Protein AF-A0A938VLL1-F1 (afdb_monomer_lite)

Foldseek 3Di:
DDDPDPPVCVVVVVVVVVVVVVVVVVVLVCCVVVVVDDPPVLVVLVVVCVVVVHDSVVSVVVVVCVVVVVVD

Structure (mmCIF, N/CA/C/O backbone):
data_AF-A0A938VLL1-F1
#
_entry.id   AF-A0A938VLL1-F1
#
loop_
_atom_site.group_PDB
_atom_site.id
_atom_site.type_symbol
_atom_site.label_atom_id
_atom_site.label_alt_id
_atom_site.label_comp_id
_atom_site.label_asym_id
_atom_site.label_entity_id
_atom_site.label_seq_id
_atom_site.pdbx_PDB_ins_code
_atom_site.Cartn_x
_atom_site.Cartn_y
_atom_site.Cartn_z
_atom_site.occupancy
_atom_site.B_iso_or_equiv
_atom_site.auth_seq_id
_atom_site.auth_comp_id
_atom_site.auth_asym_id
_atom_site.auth_atom_id
_atom_site.pdbx_PDB_model_num
ATOM 1 N N . MET A 1 1 ? 12.516 5.213 -22.510 1.00 57.03 1 MET A N 1
ATOM 2 C CA . MET A 1 1 ? 13.657 4.281 -22.668 1.00 57.03 1 MET A CA 1
ATOM 3 C C . MET A 1 1 ? 13.576 3.233 -21.567 1.00 57.03 1 MET A C 1
ATOM 5 O O . MET A 1 1 ? 13.839 3.559 -20.417 1.00 57.03 1 MET A O 1
ATOM 9 N N . LEU A 1 2 ? 13.144 2.011 -21.884 1.00 63.53 2 LEU A N 1
ATOM 10 C CA . LEU A 1 2 ? 13.109 0.914 -20.913 1.00 63.53 2 LEU A CA 1
ATOM 11 C C . LEU A 1 2 ? 14.541 0.406 -20.717 1.00 63.53 2 LEU A C 1
ATOM 13 O O . LEU A 1 2 ? 15.173 -0.068 -21.659 1.00 63.53 2 LEU A O 1
ATOM 17 N N . LYS A 1 3 ? 15.086 0.578 -19.511 1.00 74.25 3 LYS A N 1
ATOM 18 C CA . LYS A 1 3 ? 16.414 0.065 -19.157 1.00 74.25 3 LYS A CA 1
ATOM 19 C C . LYS A 1 3 ? 16.327 -1.469 -19.098 1.00 74.25 3 LYS A C 1
ATOM 21 O O . LYS A 1 3 ? 15.399 -1.968 -18.461 1.00 74.25 3 LYS A O 1
ATOM 26 N N . PRO A 1 4 ? 17.244 -2.224 -19.728 1.00 76.25 4 PRO A N 1
ATOM 27 C CA . PRO A 1 4 ? 17.195 -3.681 -19.688 1.00 76.25 4 PRO A CA 1
ATOM 28 C C . PRO A 1 4 ? 17.307 -4.180 -18.241 1.00 76.25 4 PRO A C 1
ATOM 30 O O . PRO A 1 4 ? 18.156 -3.715 -17.474 1.00 76.25 4 PRO A O 1
ATOM 33 N N . ILE A 1 5 ? 16.424 -5.113 -17.872 1.00 73.00 5 ILE A N 1
ATOM 34 C CA . ILE A 1 5 ? 16.379 -5.727 -16.541 1.00 73.00 5 ILE A CA 1
ATOM 35 C C . ILE A 1 5 ? 17.700 -6.450 -16.283 1.00 73.00 5 ILE A C 1
ATOM 37 O O . ILE A 1 5 ? 18.076 -7.390 -16.985 1.00 73.00 5 ILE A O 1
ATOM 41 N N . ARG A 1 6 ? 18.420 -6.003 -15.251 1.00 79.44 6 ARG A N 1
ATOM 42 C CA . ARG A 1 6 ? 19.647 -6.652 -14.785 1.00 79.44 6 ARG A CA 1
ATOM 43 C C . ARG A 1 6 ? 19.254 -7.790 -13.847 1.00 79.44 6 ARG A C 1
ATOM 45 O O . ARG A 1 6 ? 19.189 -7.605 -12.637 1.00 79.44 6 ARG A O 1
ATOM 52 N N . TRP A 1 7 ? 19.003 -8.974 -14.405 1.00 78.56 7 TRP A N 1
ATOM 53 C CA . TRP A 1 7 ? 18.591 -10.167 -13.648 1.00 78.56 7 TRP A CA 1
ATOM 54 C C . TRP A 1 7 ? 19.515 -10.503 -12.466 1.00 78.56 7 TRP A C 1
ATOM 56 O O . TRP A 1 7 ? 19.047 -10.967 -11.433 1.00 78.56 7 TRP A O 1
ATOM 66 N N . ASN A 1 8 ? 20.804 -10.161 -12.558 1.00 80.56 8 ASN A N 1
ATOM 67 C CA . ASN A 1 8 ? 21.775 -10.398 -11.489 1.00 80.56 8 ASN A CA 1
ATOM 68 C C . ASN A 1 8 ? 21.583 -9.504 -10.242 1.00 80.56 8 ASN A C 1
ATOM 70 O O . ASN A 1 8 ? 22.038 -9.854 -9.158 1.00 80.56 8 ASN A O 1
ATOM 74 N N . THR A 1 9 ? 20.925 -8.343 -10.370 1.00 84.12 9 THR A N 1
ATOM 75 C CA . THR A 1 9 ? 20.576 -7.473 -9.226 1.00 84.12 9 THR A CA 1
ATOM 76 C C . THR A 1 9 ? 19.094 -7.516 -8.880 1.00 84.12 9 THR A C 1
ATOM 78 O O . THR A 1 9 ? 18.702 -6.938 -7.867 1.00 84.12 9 THR A O 1
ATOM 81 N N . PHE A 1 10 ? 18.285 -8.243 -9.658 1.00 87.56 10 PHE A N 1
ATOM 82 C CA . PHE A 1 10 ? 16.831 -8.272 -9.524 1.00 87.56 10 PHE A CA 1
ATOM 83 C C . PHE A 1 10 ? 16.381 -8.597 -8.101 1.00 87.56 10 PHE A C 1
ATOM 85 O O . PHE A 1 10 ? 15.576 -7.860 -7.549 1.00 87.56 10 PHE A O 1
ATOM 92 N N . LEU A 1 11 ? 16.945 -9.630 -7.466 1.00 89.75 11 LEU A N 1
ATOM 93 C CA . LEU A 1 11 ? 16.541 -10.011 -6.109 1.00 89.75 11 LEU A CA 1
ATOM 94 C C . LEU A 1 11 ? 16.830 -8.901 -5.084 1.00 89.75 11 LEU A C 1
ATOM 96 O O . LEU A 1 11 ? 16.005 -8.614 -4.220 1.00 89.75 11 LEU A O 1
ATOM 100 N N . ARG A 1 12 ? 17.981 -8.231 -5.209 1.00 91.25 12 ARG A N 1
ATOM 101 C CA . ARG A 1 12 ? 18.358 -7.108 -4.339 1.00 91.25 12 ARG A CA 1
ATOM 102 C C . ARG A 1 12 ? 17.434 -5.912 -4.551 1.00 91.25 12 ARG A C 1
ATOM 104 O O . ARG A 1 12 ? 16.996 -5.303 -3.578 1.00 91.25 12 ARG A O 1
ATOM 111 N N . ASP A 1 13 ? 17.168 -5.563 -5.803 1.00 91.00 13 ASP A N 1
ATOM 112 C CA . ASP A 1 13 ? 16.336 -4.413 -6.153 1.00 91.00 13 ASP A CA 1
ATOM 113 C C . ASP A 1 13 ? 14.864 -4.673 -5.800 1.00 91.00 13 ASP A C 1
ATOM 115 O O . ASP A 1 13 ? 14.195 -3.789 -5.270 1.00 91.00 13 ASP A O 1
ATOM 119 N N . PHE A 1 14 ? 14.396 -5.911 -5.964 1.00 92.44 14 PHE A N 1
ATOM 120 C CA . PHE A 1 14 ? 13.086 -6.359 -5.508 1.00 92.44 14 PHE A CA 1
ATOM 121 C C . PHE A 1 14 ? 12.946 -6.203 -3.993 1.00 92.44 14 PHE A C 1
ATOM 123 O O . PHE A 1 14 ? 12.023 -5.531 -3.543 1.00 92.44 14 PHE A O 1
ATOM 130 N N . ILE A 1 15 ? 13.888 -6.730 -3.200 1.00 95.25 15 ILE A N 1
ATOM 131 C CA . ILE A 1 15 ? 13.864 -6.586 -1.734 1.00 95.25 15 ILE A CA 1
ATOM 132 C C . ILE A 1 15 ? 13.877 -5.107 -1.325 1.00 95.25 15 ILE A C 1
ATOM 134 O O . ILE A 1 15 ? 13.108 -4.708 -0.454 1.00 95.25 15 ILE A O 1
ATOM 138 N N . ARG A 1 16 ? 14.697 -4.270 -1.974 1.00 94.81 16 ARG A N 1
ATOM 139 C CA . ARG A 1 16 ? 14.724 -2.818 -1.717 1.00 94.81 16 ARG A CA 1
ATOM 140 C C . ARG A 1 16 ? 13.368 -2.159 -1.961 1.00 94.81 16 ARG A C 1
ATOM 142 O O . ARG A 1 16 ? 12.940 -1.352 -1.142 1.00 94.81 16 ARG A O 1
ATOM 149 N N . ILE A 1 17 ? 12.697 -2.510 -3.057 1.00 95.00 17 ILE A N 1
ATOM 150 C CA . ILE A 1 17 ? 11.361 -1.996 -3.376 1.00 95.00 17 ILE A CA 1
ATOM 151 C C . ILE A 1 17 ? 10.334 -2.478 -2.346 1.00 95.00 17 ILE A C 1
ATOM 153 O O . ILE A 1 17 ? 9.551 -1.664 -1.868 1.00 95.00 17 ILE A O 1
ATOM 157 N N . GLN A 1 18 ? 10.368 -3.754 -1.945 1.00 96.31 18 GLN A N 1
ATOM 158 C CA . GLN A 1 18 ? 9.457 -4.269 -0.916 1.00 96.31 18 GLN A CA 1
ATOM 159 C C . GLN A 1 18 ? 9.638 -3.542 0.422 1.00 96.31 18 GLN A C 1
ATOM 161 O O . GLN A 1 18 ? 8.656 -3.147 1.043 1.00 96.31 18 GLN A O 1
ATOM 166 N N . ILE A 1 19 ? 10.884 -3.283 0.837 1.00 97.00 19 ILE A N 1
ATOM 167 C CA . ILE A 1 19 ? 11.171 -2.471 2.031 1.00 97.00 19 ILE A CA 1
ATOM 168 C C . ILE A 1 19 ? 10.593 -1.059 1.873 1.00 97.00 19 ILE A C 1
ATOM 170 O O . ILE A 1 19 ? 9.953 -0.551 2.792 1.00 97.00 19 ILE A O 1
ATOM 174 N N . GLY A 1 20 ? 10.772 -0.440 0.703 1.00 96.69 20 GLY A N 1
ATOM 175 C CA . GLY A 1 20 ? 10.178 0.860 0.390 1.00 96.69 20 GLY A CA 1
ATOM 176 C C . GLY A 1 20 ? 8.652 0.860 0.513 1.00 96.69 20 GLY A C 1
ATOM 177 O O . GLY A 1 20 ? 8.094 1.761 1.136 1.00 96.69 20 GLY A O 1
ATOM 178 N N . PHE A 1 21 ? 7.975 -0.169 -0.005 1.00 94.12 21 PHE A N 1
ATOM 179 C CA . PHE A 1 21 ? 6.522 -0.308 0.114 1.00 94.12 21 PHE A CA 1
ATOM 180 C C . PHE A 1 21 ? 6.058 -0.481 1.559 1.00 94.12 21 PHE A C 1
ATOM 182 O O . PHE A 1 21 ? 5.071 0.139 1.954 1.00 94.12 21 PHE A O 1
ATOM 189 N N . VAL A 1 22 ? 6.780 -1.260 2.368 1.00 95.31 22 VAL A N 1
ATOM 190 C CA . VAL A 1 22 ? 6.468 -1.409 3.797 1.00 95.31 22 VAL A CA 1
ATOM 191 C C . VAL A 1 22 ? 6.598 -0.070 4.522 1.00 95.31 22 VAL A C 1
ATOM 193 O O . VAL A 1 22 ? 5.687 0.320 5.251 1.00 95.31 22 VAL A O 1
ATOM 196 N N . LEU A 1 23 ? 7.690 0.667 4.293 1.00 96.62 23 LEU A N 1
ATOM 197 C CA . LEU A 1 23 ? 7.894 1.992 4.890 1.00 96.62 23 LEU A CA 1
ATOM 198 C C . LEU A 1 23 ? 6.809 2.986 4.461 1.00 96.62 23 LEU A C 1
ATOM 200 O O . LEU A 1 23 ? 6.314 3.751 5.288 1.00 96.62 23 LEU A O 1
ATOM 204 N N . PHE A 1 24 ? 6.401 2.949 3.193 1.00 92.25 24 PHE A N 1
ATOM 205 C CA . PHE A 1 24 ? 5.339 3.800 2.667 1.00 92.25 24 PHE A CA 1
ATOM 206 C C . PHE A 1 24 ? 3.975 3.492 3.305 1.00 92.25 24 PHE A C 1
ATOM 208 O O . PHE A 1 24 ? 3.294 4.399 3.783 1.00 92.25 24 PHE A O 1
ATOM 215 N N . GLY A 1 25 ? 3.600 2.213 3.395 1.00 91.12 25 GLY A N 1
ATOM 216 C CA . GLY A 1 25 ? 2.366 1.794 4.066 1.00 91.12 25 GLY A CA 1
ATOM 217 C C . GLY A 1 25 ? 2.358 2.127 5.563 1.00 91.12 25 GLY A C 1
ATOM 218 O O . GLY A 1 25 ? 1.329 2.534 6.110 1.00 91.12 25 GLY A O 1
ATOM 219 N N . LEU A 1 26 ? 3.515 2.018 6.225 1.00 93.69 26 LEU A N 1
ATOM 220 C CA . LEU A 1 26 ? 3.686 2.412 7.622 1.00 93.69 26 LEU A CA 1
ATOM 221 C C . LEU A 1 26 ? 3.493 3.922 7.800 1.00 93.69 26 LEU A C 1
ATOM 223 O O . LEU A 1 26 ? 2.765 4.330 8.703 1.00 93.69 26 LEU A O 1
ATOM 227 N N . ALA A 1 27 ? 4.074 4.743 6.921 1.00 91.94 27 ALA A N 1
ATOM 228 C CA . ALA A 1 27 ? 3.884 6.190 6.941 1.00 91.94 27 ALA A CA 1
ATOM 229 C C . ALA A 1 27 ? 2.397 6.564 6.823 1.00 91.94 27 ALA A C 1
ATOM 231 O O . ALA A 1 27 ? 1.892 7.308 7.661 1.00 91.94 27 ALA A O 1
ATOM 232 N N . ILE A 1 28 ? 1.669 5.982 5.864 1.00 89.50 28 ILE A N 1
ATOM 233 C CA . ILE A 1 28 ? 0.221 6.212 5.708 1.00 89.50 28 ILE A CA 1
ATOM 234 C C . ILE A 1 28 ? -0.540 5.792 6.970 1.00 89.50 28 ILE A C 1
ATOM 236 O O . ILE A 1 28 ? -1.375 6.541 7.472 1.00 89.50 28 ILE A O 1
ATOM 240 N N . SER A 1 29 ? -0.223 4.621 7.523 1.00 89.75 29 SER A N 1
ATOM 241 C CA . SER A 1 29 ? -0.874 4.118 8.738 1.00 89.75 29 SER A CA 1
ATOM 242 C C . SER A 1 29 ? -0.665 5.053 9.932 1.00 89.75 29 SER A C 1
ATOM 244 O O . SER A 1 29 ? -1.594 5.277 10.708 1.00 89.75 29 SER A O 1
ATOM 246 N N . LEU A 1 30 ? 0.537 5.621 10.074 1.00 91.81 30 LEU A N 1
ATOM 247 C CA . LEU A 1 30 ? 0.833 6.626 11.094 1.00 91.81 30 LEU A CA 1
ATOM 248 C C . LEU A 1 30 ? 0.083 7.934 10.842 1.00 91.81 30 LEU A C 1
ATOM 250 O O . LEU A 1 30 ? -0.432 8.507 11.794 1.00 91.81 30 LEU A O 1
ATOM 254 N N . MET A 1 31 ? -0.022 8.390 9.591 1.00 90.62 31 MET A N 1
ATOM 255 C CA . MET A 1 31 ? -0.777 9.603 9.261 1.00 90.62 31 MET A CA 1
ATOM 256 C C . MET A 1 31 ? -2.266 9.460 9.591 1.00 90.62 31 MET A C 1
ATOM 258 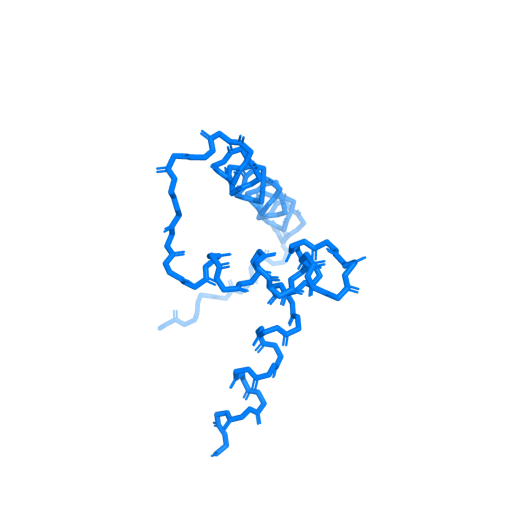O O . MET A 1 31 ? -2.845 10.362 10.194 1.00 90.62 31 MET A O 1
ATOM 262 N N . ILE A 1 32 ? -2.865 8.312 9.251 1.00 87.62 32 ILE A N 1
ATOM 263 C CA . ILE A 1 32 ? -4.266 8.002 9.569 1.00 87.62 32 ILE A CA 1
ATOM 264 C C . ILE A 1 32 ? -4.462 7.962 11.089 1.00 87.62 32 ILE A C 1
ATOM 266 O O . ILE A 1 32 ? -5.342 8.635 11.616 1.00 87.62 32 ILE A O 1
ATOM 270 N N . ARG A 1 33 ? -3.609 7.226 11.816 1.00 87.00 33 ARG A N 1
ATOM 271 C CA . ARG A 1 33 ? -3.692 7.124 13.286 1.00 87.00 33 ARG A CA 1
ATOM 272 C C . ARG A 1 33 ? -3.419 8.449 13.996 1.00 87.00 33 ARG A C 1
ATOM 274 O O . ARG A 1 33 ? -3.994 8.699 15.047 1.00 87.00 33 ARG A O 1
ATOM 281 N N . GLY A 1 34 ? -2.537 9.275 13.442 1.00 89.44 34 GLY A N 1
ATOM 282 C CA . GLY A 1 34 ? -2.180 10.585 13.978 1.00 89.44 34 GLY A CA 1
ATOM 283 C C . GLY A 1 34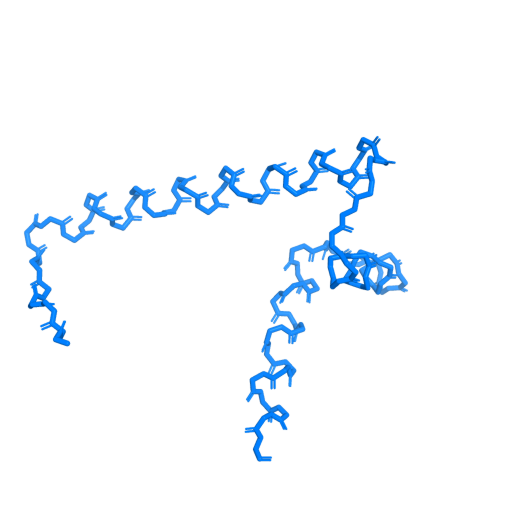 ? -3.233 11.664 13.728 1.00 89.44 34 GLY A C 1
ATOM 284 O O . GLY A 1 34 ? -3.071 12.770 14.231 1.00 89.44 34 GLY A O 1
ATOM 285 N N . ASN A 1 35 ? -4.286 11.368 12.954 1.00 82.50 35 ASN A N 1
ATOM 286 C CA . ASN A 1 35 ? -5.347 12.306 12.577 1.00 82.50 35 ASN A CA 1
ATOM 287 C C . ASN A 1 35 ? -4.822 13.648 12.016 1.00 82.50 35 ASN A C 1
ATOM 289 O O . ASN A 1 35 ? -5.473 14.683 12.126 1.00 82.50 35 ASN A O 1
ATOM 293 N N . ILE A 1 36 ? -3.632 13.633 11.405 1.00 82.00 36 ILE A N 1
ATOM 294 C CA . ILE A 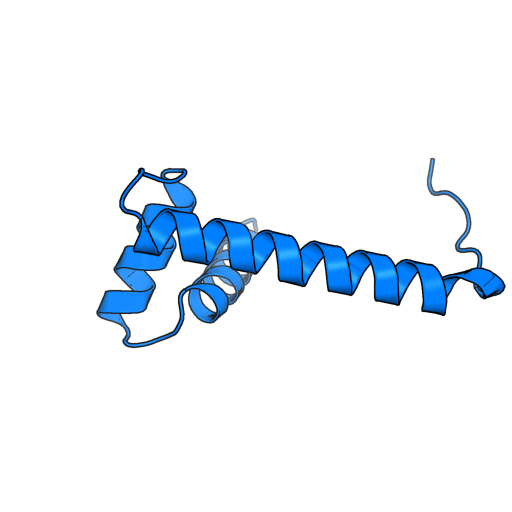1 36 ? -2.968 14.823 10.840 1.00 82.00 36 ILE A CA 1
ATOM 295 C C . ILE A 1 36 ? -3.496 15.196 9.447 1.00 82.00 36 ILE A C 1
ATOM 297 O O . ILE A 1 36 ? -2.999 16.126 8.817 1.00 82.00 36 ILE A O 1
ATOM 301 N N . GLY A 1 37 ? -4.523 14.482 8.978 1.00 73.75 37 GLY A N 1
ATOM 302 C CA . GLY A 1 37 ? -5.050 14.585 7.624 1.00 73.75 37 GLY A CA 1
ATOM 303 C C . GLY A 1 37 ? -4.154 13.877 6.604 1.00 73.75 37 GLY A C 1
ATOM 304 O O . GLY A 1 37 ? -2.929 13.837 6.717 1.00 73.75 37 GLY A O 1
ATOM 305 N N . THR A 1 38 ? -4.779 13.286 5.590 1.00 85.56 38 THR A N 1
ATOM 306 C CA . THR A 1 38 ? -4.094 12.644 4.458 1.00 85.56 38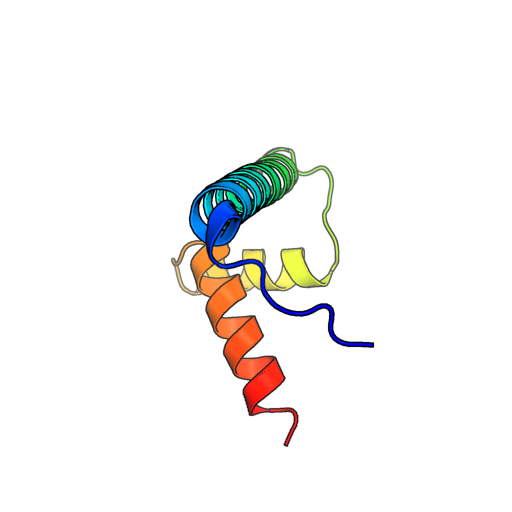 THR A CA 1
ATOM 307 C C . THR A 1 38 ? -4.625 13.221 3.149 1.00 85.56 38 THR A C 1
ATOM 309 O O . THR A 1 38 ? -5.513 14.073 3.149 1.00 85.56 38 THR A O 1
ATOM 312 N N . SER A 1 39 ? -4.126 12.745 2.006 1.00 86.75 39 SER A N 1
ATOM 313 C CA . SER A 1 39 ? -4.753 13.071 0.722 1.00 86.75 39 SER A CA 1
ATOM 314 C C . SER A 1 39 ? -6.224 12.628 0.705 1.00 86.75 39 SER A C 1
ATOM 316 O O . SER A 1 39 ? -6.577 11.619 1.321 1.00 86.75 39 SER A O 1
ATOM 318 N N . ALA A 1 40 ? -7.072 13.360 -0.027 1.00 87.06 40 ALA A N 1
ATOM 319 C CA . ALA A 1 40 ? -8.509 13.075 -0.131 1.00 87.06 40 ALA A CA 1
ATOM 320 C C . ALA A 1 40 ? -8.801 11.630 -0.580 1.00 87.06 40 ALA A C 1
ATOM 322 O O . ALA A 1 40 ? -9.768 11.020 -0.132 1.00 87.06 40 ALA A O 1
ATOM 323 N N . TRP A 1 41 ? -7.922 11.066 -1.413 1.00 89.31 41 TRP A N 1
ATOM 324 C CA . TRP A 1 41 ? -7.999 9.677 -1.859 1.00 89.31 41 TRP A CA 1
ATOM 325 C C . TRP A 1 41 ? -7.858 8.676 -0.705 1.00 89.31 41 TRP A C 1
ATOM 327 O O . TRP A 1 41 ? -8.697 7.799 -0.529 1.00 89.31 41 TRP A O 1
ATOM 337 N N . VAL A 1 42 ? -6.832 8.847 0.130 1.00 88.94 42 VAL A N 1
ATOM 338 C CA . VAL A 1 42 ? -6.581 7.963 1.277 1.00 88.94 42 VAL A CA 1
ATOM 339 C C . VAL A 1 42 ? -7.675 8.114 2.339 1.00 88.94 42 VAL A C 1
ATOM 341 O O . VAL A 1 42 ? -8.035 7.133 2.981 1.00 88.94 42 VAL A O 1
ATOM 344 N N . VAL A 1 43 ? -8.267 9.307 2.485 1.00 90.81 43 VAL A N 1
ATOM 345 C CA . VAL A 1 43 ? -9.430 9.513 3.369 1.00 90.81 43 VAL A CA 1
ATOM 346 C C . VAL A 1 43 ? -10.643 8.713 2.883 1.00 90.81 43 VAL A C 1
ATOM 348 O O . VAL A 1 43 ? -11.307 8.071 3.695 1.00 90.81 43 VAL A O 1
ATOM 351 N N . LEU A 1 44 ? -10.918 8.703 1.574 1.00 91.12 44 LEU A N 1
ATOM 352 C CA . LEU A 1 44 ? -11.992 7.894 0.987 1.00 91.12 44 LEU A CA 1
ATOM 353 C C . LEU A 1 44 ? -11.760 6.396 1.232 1.00 91.12 44 LEU A C 1
ATOM 355 O O . LEU A 1 44 ? -12.670 5.693 1.665 1.00 91.12 44 LEU A O 1
ATOM 359 N N . GLU A 1 45 ? -10.538 5.918 0.992 1.00 91.44 45 GLU A N 1
ATOM 360 C CA . GLU A 1 45 ? -10.153 4.528 1.252 1.00 91.44 45 GLU A CA 1
ATOM 361 C C . GLU A 1 45 ? -10.301 4.163 2.729 1.00 91.44 45 GLU A C 1
ATOM 363 O O . GLU A 1 45 ? -10.842 3.107 3.041 1.00 91.44 45 GLU A O 1
ATOM 368 N N . ALA A 1 46 ? -9.875 5.036 3.643 1.00 90.56 46 ALA A N 1
ATOM 369 C CA . ALA A 1 46 ? -10.002 4.805 5.075 1.00 90.56 46 ALA A CA 1
ATOM 370 C C . ALA A 1 46 ? -11.473 4.748 5.517 1.00 90.56 46 ALA A C 1
ATOM 372 O O . ALA A 1 46 ? -11.860 3.822 6.228 1.00 90.56 46 ALA A O 1
ATOM 373 N N . ALA A 1 47 ? -12.307 5.678 5.043 1.00 90.94 47 ALA A N 1
ATOM 374 C CA . ALA A 1 47 ? -13.733 5.717 5.362 1.00 90.94 47 ALA A CA 1
ATOM 375 C C . ALA A 1 47 ? -14.490 4.493 4.818 1.00 90.94 47 ALA A C 1
ATOM 377 O O . ALA A 1 47 ? -15.349 3.926 5.496 1.00 90.94 47 ALA A O 1
ATOM 378 N N . LEU A 1 48 ? -14.166 4.053 3.599 1.00 92.75 48 LEU A N 1
ATOM 379 C CA . LEU A 1 48 ? -14.747 2.840 3.021 1.00 92.75 48 LEU A CA 1
ATOM 380 C C . LEU A 1 48 ? -14.242 1.588 3.745 1.00 92.75 48 LEU A C 1
ATOM 382 O O . LEU A 1 48 ? -15.040 0.705 4.047 1.00 92.75 48 LEU A O 1
ATOM 386 N N . ALA A 1 49 ? -12.954 1.530 4.085 1.00 93.69 49 ALA A N 1
ATOM 387 C CA . ALA A 1 49 ? -12.386 0.431 4.857 1.00 93.69 49 ALA A CA 1
ATOM 388 C C . ALA A 1 49 ? -13.094 0.266 6.211 1.00 93.69 49 ALA A C 1
ATOM 390 O O . ALA A 1 49 ? -13.481 -0.847 6.564 1.00 93.69 49 ALA A O 1
ATOM 391 N N . GLU A 1 50 ? -13.350 1.371 6.916 1.00 92.50 50 GLU A N 1
ATOM 392 C CA . GLU A 1 50 ? -14.114 1.381 8.166 1.00 92.50 50 GLU A CA 1
ATOM 393 C C . GLU A 1 50 ? -15.562 0.910 7.957 1.00 92.50 50 GLU A C 1
ATOM 395 O O . GLU A 1 50 ? -16.060 0.078 8.715 1.00 92.50 50 GLU A O 1
ATOM 400 N N . ARG A 1 51 ? -16.225 1.356 6.881 1.00 94.44 51 ARG A N 1
ATOM 401 C CA . ARG A 1 51 ? -17.607 0.958 6.568 1.00 94.44 51 ARG A CA 1
ATOM 402 C C . ARG A 1 51 ? -17.750 -0.523 6.205 1.00 94.44 51 ARG A C 1
ATOM 404 O O . ARG A 1 51 ? -18.777 -1.121 6.524 1.00 94.44 51 ARG A O 1
ATOM 411 N N . PHE A 1 52 ? -16.758 -1.099 5.531 1.00 93.75 52 PHE A N 1
ATOM 412 C CA . PHE A 1 52 ? -16.745 -2.510 5.132 1.00 93.75 52 PHE A CA 1
ATOM 413 C C . PHE A 1 52 ? -16.067 -3.429 6.160 1.00 93.75 52 PHE A C 1
ATOM 415 O O . PHE A 1 52 ? -16.077 -4.644 5.980 1.00 93.75 52 PHE A O 1
ATOM 422 N N . GLY A 1 53 ? -15.491 -2.877 7.235 1.00 91.94 53 GLY A N 1
ATOM 423 C CA . GLY A 1 53 ? -14.789 -3.649 8.263 1.00 91.94 53 GLY A CA 1
ATOM 424 C C . GLY A 1 53 ? -13.502 -4.316 7.763 1.00 91.94 53 GLY A C 1
ATOM 425 O O . GLY A 1 53 ? -13.110 -5.361 8.279 1.00 91.94 53 GLY A O 1
ATOM 426 N N . ILE A 1 54 ? -12.853 -3.742 6.747 1.00 94.25 54 ILE A N 1
ATOM 427 C CA . ILE A 1 54 ? -11.609 -4.258 6.158 1.00 94.25 54 ILE A CA 1
ATOM 428 C C . ILE A 1 54 ? -10.425 -3.343 6.480 1.00 94.25 54 ILE A C 1
ATOM 430 O O . ILE A 1 54 ? -10.583 -2.232 6.980 1.00 94.25 54 ILE A O 1
ATOM 434 N N . THR A 1 55 ? -9.204 -3.800 6.192 1.00 92.06 55 THR A N 1
ATOM 435 C CA . THR A 1 55 ? -8.020 -2.951 6.378 1.00 92.06 55 THR A CA 1
ATOM 436 C C . THR A 1 55 ? -7.927 -1.894 5.280 1.00 92.06 55 THR A C 1
ATOM 438 O O . THR A 1 55 ? -8.290 -2.150 4.130 1.00 92.06 55 THR A O 1
ATOM 441 N N . VAL A 1 56 ? -7.369 -0.726 5.613 1.00 90.00 56 VAL A N 1
ATOM 442 C CA . VAL A 1 56 ? -7.132 0.352 4.637 1.00 90.00 56 VAL A CA 1
ATOM 443 C C . VAL A 1 56 ? -6.293 -0.151 3.461 1.00 90.00 56 VAL A C 1
ATOM 445 O O . VAL A 1 56 ? -6.633 0.119 2.320 1.00 90.00 56 VAL A O 1
ATOM 448 N N . GLY A 1 57 ? -5.272 -0.979 3.714 1.00 89.56 57 GLY A N 1
ATOM 449 C CA . GLY A 1 57 ? -4.452 -1.563 2.647 1.00 89.56 57 GLY A CA 1
ATOM 450 C C . GLY A 1 57 ? -5.243 -2.469 1.698 1.00 89.56 57 GLY A C 1
ATOM 451 O O . GLY A 1 57 ? -5.047 -2.410 0.486 1.00 89.56 57 GLY A O 1
ATOM 452 N N . THR A 1 58 ? -6.177 -3.272 2.220 1.00 92.06 58 THR A N 1
ATOM 453 C CA . THR A 1 58 ? -7.096 -4.064 1.385 1.00 92.06 58 THR A CA 1
ATOM 454 C C . THR A 1 58 ? -7.965 -3.151 0.525 1.00 92.06 58 THR A C 1
ATOM 456 O O . THR A 1 58 ? -8.122 -3.405 -0.668 1.00 92.06 58 THR A O 1
ATOM 459 N N . MET A 1 59 ? -8.485 -2.066 1.106 1.00 94.25 59 MET A N 1
ATOM 460 C CA . MET A 1 59 ? -9.290 -1.095 0.370 1.00 94.25 59 MET A CA 1
ATOM 461 C C . MET A 1 59 ? -8.482 -0.387 -0.721 1.00 94.25 59 MET A C 1
ATOM 463 O O . MET A 1 59 ? -8.988 -0.239 -1.827 1.00 94.25 59 MET A O 1
ATOM 467 N N . THR A 1 60 ? -7.219 -0.034 -0.467 1.00 92.00 60 THR A N 1
ATOM 468 C CA . THR A 1 60 ? -6.323 0.548 -1.478 1.00 92.00 60 THR A CA 1
ATOM 469 C C . THR A 1 60 ? -6.132 -0.386 -2.674 1.00 92.00 60 THR A C 1
ATOM 471 O O . THR A 1 60 ? -6.181 0.054 -3.822 1.00 92.00 60 THR A O 1
ATOM 474 N N . VAL A 1 61 ? -5.975 -1.695 -2.441 1.00 92.88 61 VAL A N 1
ATOM 475 C CA . VAL A 1 61 ? -5.887 -2.682 -3.533 1.00 92.88 61 VAL A CA 1
ATOM 476 C C . VAL A 1 61 ? -7.201 -2.746 -4.315 1.00 92.88 61 VAL A C 1
ATOM 478 O O . VAL A 1 61 ? -7.176 -2.699 -5.544 1.00 92.88 61 VAL A O 1
ATOM 481 N N . ILE A 1 62 ? -8.344 -2.803 -3.625 1.00 94.12 62 ILE A N 1
ATOM 482 C CA . ILE A 1 62 ? -9.673 -2.838 -4.257 1.00 94.12 62 ILE A CA 1
ATOM 483 C C . I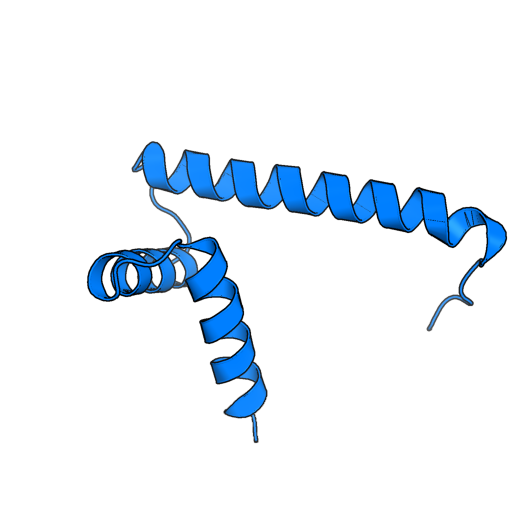LE A 1 62 ? -9.918 -1.579 -5.093 1.00 94.12 62 ILE A C 1
ATOM 485 O O . ILE A 1 62 ? -10.327 -1.687 -6.245 1.00 94.12 62 ILE A O 1
ATOM 489 N N . MET A 1 63 ? -9.640 -0.396 -4.545 1.00 92.44 63 MET A N 1
ATOM 490 C CA . MET A 1 63 ? -9.791 0.876 -5.251 1.00 92.44 63 MET A CA 1
ATOM 491 C C . MET A 1 63 ? -8.858 0.954 -6.457 1.00 92.44 63 MET A C 1
ATOM 493 O O . MET A 1 63 ? -9.290 1.391 -7.517 1.00 92.44 63 MET A O 1
ATOM 497 N N . GLY A 1 64 ? -7.619 0.467 -6.345 1.00 91.38 64 GLY A N 1
ATOM 498 C CA . GLY A 1 64 ? -6.707 0.354 -7.484 1.00 91.38 64 GLY A CA 1
ATOM 499 C C . GLY A 1 64 ? -7.272 -0.528 -8.600 1.00 91.38 64 GLY A C 1
ATOM 500 O O . GLY A 1 64 ? -7.281 -0.120 -9.761 1.00 91.38 64 GLY A O 1
ATOM 501 N N . PHE A 1 65 ? -7.805 -1.703 -8.253 1.00 93.81 65 PHE A N 1
ATOM 502 C CA . PHE A 1 65 ? -8.482 -2.584 -9.209 1.00 93.81 65 PHE A CA 1
ATOM 503 C C . PHE A 1 65 ? -9.719 -1.934 -9.831 1.00 93.81 65 PHE A C 1
ATOM 505 O O . PHE A 1 65 ? -9.900 -2.025 -11.042 1.00 93.81 65 PHE A O 1
ATOM 512 N N . LEU A 1 66 ? -10.553 -1.268 -9.030 1.00 93.19 66 LEU A N 1
ATOM 513 C CA . LEU A 1 66 ? -11.748 -0.576 -9.509 1.00 93.19 66 LEU A CA 1
ATOM 514 C C . LEU A 1 66 ? -11.389 0.558 -10.461 1.00 93.19 66 LEU A C 1
ATOM 516 O O . LEU A 1 66 ? -11.955 0.625 -11.541 1.00 93.19 66 LEU A O 1
ATOM 520 N N . VAL A 1 67 ? -10.434 1.417 -10.104 1.00 91.88 67 VAL A N 1
ATOM 521 C CA . VAL A 1 67 ? -10.017 2.543 -10.949 1.00 91.88 67 VAL A CA 1
ATOM 522 C C . VAL A 1 67 ? -9.451 2.034 -12.265 1.00 91.88 67 VAL A C 1
ATOM 524 O O . VAL A 1 67 ? -9.936 2.436 -13.315 1.00 91.88 67 VAL A O 1
ATOM 527 N N . LEU A 1 68 ? -8.483 1.115 -12.223 1.00 92.69 68 LEU A N 1
ATOM 528 C CA . LEU A 1 68 ? -7.856 0.577 -13.432 1.00 92.69 68 LEU A CA 1
ATOM 529 C C . LEU A 1 68 ? -8.840 -0.227 -14.288 1.00 92.69 68 LEU A C 1
ATOM 531 O O . LEU A 1 68 ? -8.780 -0.152 -15.509 1.00 92.69 68 LEU A O 1
ATOM 535 N N . GLY A 1 69 ? -9.750 -0.972 -13.660 1.00 91.00 69 GLY A N 1
ATOM 536 C CA . GLY A 1 69 ? -10.791 -1.727 -14.353 1.00 91.00 69 GLY A CA 1
ATOM 537 C C . GLY A 1 69 ? -11.935 -0.860 -14.882 1.00 91.00 69 GLY A C 1
ATOM 538 O O . GLY A 1 69 ? -12.571 -1.242 -15.855 1.00 91.00 69 GLY A O 1
ATOM 539 N N . SER A 1 70 ? -12.199 0.296 -14.266 1.00 89.50 70 SER A N 1
ATOM 540 C CA . SER A 1 70 ? -13.185 1.281 -14.735 1.00 89.50 70 SER A CA 1
ATOM 541 C C . SER A 1 70 ? -12.623 2.241 -15.777 1.00 89.50 70 SER A C 1
ATOM 543 O O . SER A 1 70 ? -13.396 2.876 -16.483 1.00 89.50 70 SER A O 1
ATOM 545 N N . ALA A 1 71 ? -11.294 2.338 -15.888 1.00 82.75 71 ALA A N 1
ATOM 546 C CA . ALA A 1 71 ? -10.588 3.150 -16.876 1.00 82.75 71 ALA A CA 1
ATOM 547 C C . ALA A 1 71 ? -10.639 2.546 -18.299 1.0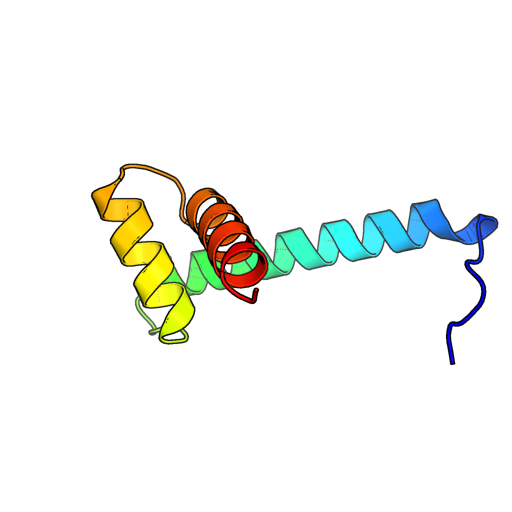0 82.75 71 ALA A C 1
ATOM 549 O O . ALA A 1 71 ? -9.672 2.662 -19.053 1.00 82.75 71 ALA A O 1
ATOM 550 N N . VAL A 1 72 ? -11.751 1.882 -18.631 1.00 58.03 72 VAL A N 1
ATOM 551 C CA . VAL A 1 72 ? -12.092 1.343 -19.956 1.00 58.03 72 VAL A CA 1
ATOM 552 C C . VAL A 1 72 ? -12.746 2.428 -20.798 1.00 58.03 72 VAL A C 1
ATOM 554 O O . VAL A 1 72 ? -13.626 3.139 -20.264 1.00 58.03 72 VAL A O 1
#

Radius of gyration: 15.8 Å; chains: 1; bounding box: 39×25×37 Å

pLDDT: mean 88.5, std 8.13, range [57.03, 97.0]

Secondary structure (DSSP, 8-state):
--PPP-HHHHHHHHHHHHHHHHHHHHHHHHHHHTTS---HHHHHHHHHHHHHT--HHHHHHHHHHHHHHH--

Sequence (72 aa):
MLKPIRWNTFLRDFIRIQIGFVLFGLAISLMIRGNIGTSAWVVLEAALAERFGITVGTMTVIMGFLVLGSAV